Protein AF-A0A1V4R1J2-F1 (afdb_monomer_lite)

Foldseek 3Di:
DDDDDDDPPDDDPPPPPPPDLVFWDFDADPVRHTDDIDHDPVVVVVVVVVVVCVVDPVSVVVVVVVVVCVVVVPDDDDPCRVVNDDPPPPPPDPDPPPPPDDDD

pLDDT: mean 73.45, std 23.33, range [35.0, 97.5]

Sequence (104 aa):
MTGGVAQKVASLAEHVYFEDLSSLQYITKPSGEPVSVVIGIEEFKSLFETLQIQSDKKLMGSIDRAKGQLREGQKLKTFEEVFGKTPIAVAPLPCAKSHGSAEL

Radius of gyration: 26.06 Å; chains: 1; bounding box: 60×31×80 Å

Secondary structure (DSSP, 8-state):
----------S-------TT-TT-EEEE-TTS-EEEEE--HHHHHHHHHHHHHHH-HHHHHHHHHHHHHHHTT--PPPHHHHH-------PPP-----------

Structure (mmCIF, N/CA/C/O backbone):
data_AF-A0A1V4R1J2-F1
#
_entry.id   AF-A0A1V4R1J2-F1
#
loop_
_atom_site.group_PDB
_atom_site.id
_atom_site.type_symbol
_atom_site.label_atom_id
_atom_site.label_alt_id
_atom_site.label_comp_id
_atom_site.label_asym_id
_atom_site.label_entity_id
_atom_site.label_seq_id
_atom_site.pdbx_PDB_ins_code
_atom_site.Cartn_x
_atom_site.Cartn_y
_atom_site.Cartn_z
_atom_site.occupancy
_atom_site.B_iso_or_equiv
_atom_site.auth_seq_id
_atom_site.auth_comp_id
_atom_site.auth_asym_id
_atom_site.auth_atom_id
_atom_site.pdbx_PDB_model_num
ATOM 1 N N . MET A 1 1 ? -8.808 -0.762 -47.991 1.00 39.84 1 MET A N 1
ATOM 2 C CA . MET A 1 1 ? -7.812 -0.389 -46.965 1.00 39.84 1 MET A CA 1
ATOM 3 C C . MET A 1 1 ? -8.581 0.035 -45.730 1.00 39.84 1 MET A C 1
ATOM 5 O O . MET A 1 1 ? -9.409 0.930 -45.815 1.00 39.84 1 MET A O 1
ATOM 9 N N . THR A 1 2 ? -8.450 -0.742 -44.663 1.00 39.72 2 THR A N 1
ATOM 10 C CA . THR A 1 2 ? -9.281 -0.719 -43.453 1.00 39.72 2 THR A CA 1
ATOM 11 C C . THR A 1 2 ? -9.042 0.536 -42.619 1.00 39.72 2 THR A C 1
ATOM 13 O O . THR A 1 2 ? -7.905 0.834 -42.262 1.00 39.72 2 THR A O 1
ATOM 16 N N . GLY A 1 3 ? -10.125 1.255 -42.316 1.00 37.97 3 GLY A N 1
ATOM 17 C CA . GLY A 1 3 ? -10.132 2.386 -41.394 1.00 37.97 3 GLY A CA 1
ATOM 18 C C . GLY A 1 3 ? -9.960 1.932 -39.944 1.00 37.97 3 GLY A C 1
ATOM 19 O O . GLY A 1 3 ? -10.595 0.973 -39.508 1.00 37.97 3 GLY A O 1
ATOM 20 N N . GLY A 1 4 ? -9.096 2.628 -39.209 1.00 35.00 4 GLY A N 1
ATOM 21 C CA . GLY A 1 4 ? -8.948 2.489 -37.764 1.00 35.00 4 GLY A CA 1
ATOM 22 C C . GLY A 1 4 ? -9.765 3.564 -37.060 1.00 35.00 4 GLY A C 1
ATOM 23 O O . GLY A 1 4 ? -9.461 4.750 -37.162 1.00 35.00 4 GLY A O 1
ATOM 24 N N . VAL A 1 5 ? -10.821 3.143 -36.370 1.00 38.97 5 VAL A N 1
ATOM 25 C CA . VAL A 1 5 ? -11.655 3.990 -35.514 1.00 38.97 5 VAL A CA 1
ATOM 26 C C . VAL A 1 5 ? -10.880 4.263 -34.225 1.00 38.97 5 VAL A C 1
ATOM 28 O O . VAL A 1 5 ? -10.590 3.337 -33.472 1.00 38.97 5 VAL A O 1
ATOM 31 N N . ALA A 1 6 ? -10.541 5.525 -33.963 1.00 38.53 6 ALA A N 1
ATOM 32 C CA . ALA A 1 6 ? -9.999 5.939 -32.675 1.00 38.53 6 ALA A CA 1
ATOM 33 C C . ALA A 1 6 ? -11.096 5.792 -31.609 1.00 38.53 6 ALA A C 1
ATOM 35 O O . ALA A 1 6 ? -12.059 6.561 -31.574 1.00 38.53 6 ALA A O 1
ATOM 36 N N . GLN A 1 7 ? -10.979 4.771 -30.760 1.00 40.62 7 GLN A N 1
ATOM 37 C CA . GLN A 1 7 ? -11.852 4.606 -29.605 1.00 40.62 7 GLN A CA 1
ATOM 38 C C . GLN A 1 7 ? -11.523 5.684 -28.571 1.00 40.62 7 GLN A C 1
ATOM 40 O O . GLN A 1 7 ? -10.444 5.720 -27.983 1.00 40.62 7 GLN A O 1
ATOM 45 N N . LYS A 1 8 ? -12.492 6.569 -28.348 1.00 36.00 8 LYS A N 1
ATOM 46 C CA . LYS A 1 8 ? -12.520 7.510 -27.234 1.00 36.00 8 LYS A CA 1
ATOM 47 C C . LYS A 1 8 ? -12.802 6.723 -25.952 1.00 36.00 8 LYS A C 1
ATOM 49 O O . LYS A 1 8 ? -13.960 6.449 -25.646 1.00 36.00 8 LYS A O 1
ATOM 54 N N . VAL A 1 9 ? -11.760 6.360 -25.208 1.00 40.75 9 VAL A N 1
ATOM 55 C CA . VAL A 1 9 ? -11.914 5.912 -23.817 1.00 40.75 9 VAL A CA 1
ATOM 56 C C . VAL A 1 9 ? -12.229 7.131 -22.959 1.00 40.75 9 VAL A C 1
ATOM 58 O O . VAL A 1 9 ? -11.362 7.898 -22.550 1.00 40.75 9 VAL A O 1
ATOM 61 N N . ALA A 1 10 ? -13.524 7.365 -22.783 1.00 37.03 10 ALA A N 1
ATOM 62 C CA . ALA A 1 10 ? -14.027 8.322 -21.826 1.00 37.03 10 ALA A CA 1
ATOM 63 C C . ALA A 1 10 ? -14.082 7.686 -20.432 1.00 37.03 10 ALA A C 1
ATOM 65 O O . ALA A 1 10 ? -14.577 6.574 -20.265 1.00 37.03 10 ALA A O 1
ATOM 66 N N . SER A 1 11 ? -13.710 8.517 -19.463 1.00 40.69 11 SER A N 1
ATOM 67 C CA . SER A 1 11 ? -14.197 8.578 -18.083 1.00 40.69 11 SER A CA 1
ATOM 68 C C . SER A 1 11 ? -13.379 7.896 -16.979 1.00 40.69 11 SER A C 1
ATOM 70 O O . SER A 1 11 ? -13.162 6.691 -16.967 1.00 40.69 11 SER A O 1
ATOM 72 N N . LEU A 1 12 ? -13.043 8.762 -16.012 1.00 41.84 12 LEU A N 1
ATOM 73 C CA . LEU A 1 12 ? -12.630 8.517 -14.629 1.00 41.84 12 LEU A CA 1
ATOM 74 C C . LEU A 1 12 ? -11.159 8.160 -14.401 1.00 41.84 12 LEU A C 1
ATOM 76 O O . LEU A 1 12 ? -10.827 7.200 -13.718 1.00 41.84 12 LEU A O 1
ATOM 80 N N . ALA A 1 13 ? -10.273 9.045 -14.860 1.00 37.28 13 ALA A N 1
ATOM 81 C CA . ALA A 1 13 ? -9.092 9.347 -14.064 1.00 37.28 13 ALA A CA 1
ATOM 82 C C . ALA A 1 13 ? -9.549 10.233 -12.893 1.00 37.28 13 ALA A C 1
ATOM 84 O O . ALA A 1 13 ? -9.577 11.459 -13.000 1.00 37.28 13 ALA A O 1
ATOM 85 N N . GLU A 1 14 ? -9.967 9.616 -11.782 1.00 41.75 14 GLU A N 1
ATOM 86 C CA . GLU A 1 14 ? -9.707 10.254 -10.492 1.00 41.75 14 GLU A CA 1
ATOM 87 C C . GLU A 1 14 ? -8.218 10.588 -10.495 1.00 41.75 14 GLU A C 1
ATOM 89 O O . GLU A 1 14 ? -7.394 9.749 -10.862 1.00 41.75 14 GLU A O 1
ATOM 94 N N . HIS A 1 15 ? -7.887 11.837 -10.195 1.00 36.16 15 HIS A N 1
ATOM 95 C CA . HIS A 1 15 ? -6.518 12.307 -10.124 1.00 36.16 15 HIS A CA 1
ATOM 96 C C . HIS A 1 15 ? -5.775 11.553 -9.010 1.00 36.16 15 HIS A C 1
ATOM 98 O O . HIS A 1 15 ? -5.635 12.041 -7.891 1.00 36.16 15 HIS A O 1
ATOM 104 N N . VAL A 1 16 ? -5.306 10.342 -9.306 1.00 40.59 16 VAL A N 1
ATOM 105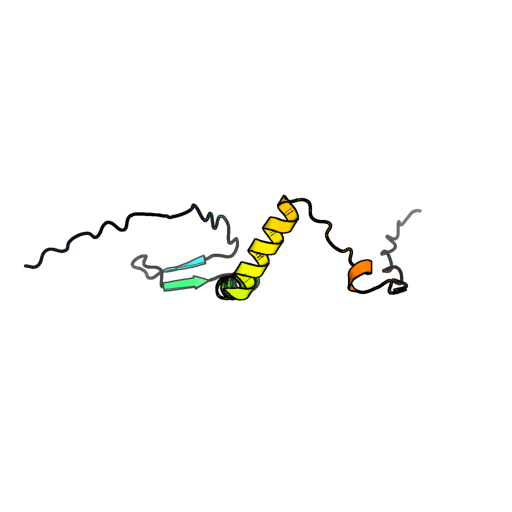 C CA . VAL A 1 16 ? -4.299 9.657 -8.510 1.00 40.59 16 VAL A CA 1
ATOM 106 C C . VAL A 1 16 ? -2.989 10.320 -8.888 1.00 40.59 16 VAL A C 1
ATOM 108 O O . VAL A 1 16 ? -2.287 9.905 -9.809 1.00 40.59 16 VAL A O 1
ATOM 111 N N . TYR A 1 17 ? -2.702 11.418 -8.203 1.00 38.44 17 TYR A N 1
ATOM 112 C CA . TYR A 1 17 ? -1.365 11.968 -8.151 1.00 38.44 17 TYR A CA 1
ATOM 113 C C . TYR A 1 17 ? -0.480 10.931 -7.448 1.00 38.44 17 TYR A C 1
ATOM 115 O O . TYR A 1 17 ? -0.339 10.939 -6.230 1.00 38.44 17 TYR A O 1
ATOM 123 N N . PHE A 1 18 ? 0.119 10.020 -8.217 1.00 48.97 18 PHE A N 1
ATOM 124 C CA . PHE A 1 18 ? 1.390 9.396 -7.840 1.00 48.97 18 PHE A CA 1
ATOM 125 C C . PHE A 1 18 ? 2.492 10.443 -8.069 1.00 48.97 18 PHE A C 1
ATOM 127 O O . PHE A 1 18 ? 3.390 10.276 -8.891 1.00 48.97 18 PHE A O 1
ATOM 134 N N . GLU A 1 19 ? 2.355 11.600 -7.424 1.00 50.50 19 GLU A N 1
ATOM 135 C CA . GLU A 1 19 ? 3.414 12.593 -7.397 1.00 50.50 19 GLU A CA 1
ATOM 136 C C . GLU A 1 19 ? 4.478 12.057 -6.437 1.00 50.50 19 GLU A C 1
ATOM 138 O O . GLU A 1 19 ? 4.234 11.894 -5.245 1.00 50.50 19 GLU A O 1
ATOM 143 N N . ASP A 1 20 ? 5.642 11.738 -7.004 1.00 56.97 20 ASP A N 1
ATOM 144 C CA . ASP A 1 20 ? 6.890 11.421 -6.308 1.00 56.97 20 ASP A CA 1
ATOM 145 C C . ASP A 1 20 ? 7.041 10.007 -5.715 1.00 56.97 20 ASP A C 1
ATOM 147 O O . ASP A 1 20 ? 7.341 9.804 -4.538 1.00 56.97 20 ASP A O 1
ATOM 151 N N . LEU A 1 21 ? 7.013 8.985 -6.581 1.00 66.81 21 LEU A N 1
ATOM 152 C CA . LEU A 1 21 ? 7.920 7.854 -6.346 1.00 66.81 21 LEU A CA 1
ATOM 153 C C . LEU A 1 21 ? 9.347 8.361 -6.580 1.00 66.81 21 LEU A C 1
ATOM 155 O O . LEU A 1 21 ? 9.859 8.307 -7.697 1.00 66.81 21 LEU A O 1
ATOM 159 N N . SER A 1 22 ? 9.972 8.872 -5.521 1.00 71.44 22 SER A N 1
ATOM 160 C CA . SER A 1 22 ? 11.308 9.489 -5.543 1.00 71.44 22 SER A CA 1
ATOM 161 C C . SER A 1 22 ? 12.394 8.597 -6.167 1.00 71.44 22 SER A C 1
ATOM 163 O O . SER A 1 22 ? 13.413 9.092 -6.645 1.00 71.44 22 SER A O 1
ATOM 165 N N . SER A 1 23 ? 12.170 7.280 -6.201 1.00 80.00 23 SER A N 1
ATOM 166 C CA . SER A 1 23 ? 13.073 6.269 -6.754 1.00 80.00 23 SER A CA 1
ATOM 167 C C . SER A 1 23 ? 12.695 5.757 -8.155 1.00 80.00 23 SER A C 1
ATOM 169 O O . SER A 1 23 ? 13.350 4.843 -8.660 1.00 80.00 23 SER A O 1
ATOM 171 N N . LEU A 1 24 ? 11.662 6.313 -8.799 1.00 85.88 24 LEU A N 1
ATOM 172 C CA . LEU A 1 24 ? 11.135 5.832 -10.080 1.00 85.88 24 LEU A CA 1
ATOM 173 C C . LEU A 1 24 ? 12.024 6.234 -11.259 1.00 85.88 24 LEU A C 1
ATOM 175 O O . LEU A 1 24 ? 12.225 7.415 -11.542 1.00 85.88 24 LEU A O 1
ATOM 179 N N . GLN A 1 25 ? 12.502 5.243 -12.005 1.00 86.25 25 GLN A N 1
ATOM 180 C CA . GLN A 1 25 ? 13.264 5.441 -13.234 1.00 86.25 25 GLN A CA 1
ATOM 181 C C . GLN A 1 25 ? 12.727 4.551 -14.354 1.00 86.25 25 GLN A C 1
ATOM 183 O O . GLN A 1 25 ? 12.290 3.424 -14.127 1.00 86.25 25 GLN A O 1
ATOM 188 N N . TYR A 1 26 ? 12.797 5.045 -15.587 1.00 89.69 26 TYR A N 1
ATOM 189 C CA . TYR A 1 26 ? 12.354 4.320 -16.775 1.00 89.69 26 TYR A CA 1
ATOM 190 C C . TYR A 1 26 ? 13.554 3.917 -17.621 1.00 89.69 26 TYR A C 1
ATOM 192 O O . TYR A 1 26 ? 14.421 4.737 -17.917 1.00 89.69 26 TYR A O 1
ATOM 200 N N . ILE A 1 27 ? 13.574 2.662 -18.059 1.00 90.06 27 ILE A N 1
ATOM 201 C CA . ILE A 1 27 ? 14.520 2.178 -19.062 1.00 90.06 27 ILE A CA 1
ATOM 202 C C . ILE A 1 27 ? 13.777 2.141 -20.395 1.00 90.06 27 ILE A C 1
ATOM 204 O O . ILE A 1 27 ? 12.765 1.448 -20.532 1.00 90.06 27 ILE A O 1
ATOM 208 N N . THR A 1 28 ? 14.269 2.896 -21.373 1.00 93.19 28 THR A N 1
ATOM 209 C CA . THR A 1 28 ? 13.650 3.047 -22.694 1.00 93.19 28 THR A CA 1
ATOM 210 C C . THR A 1 28 ? 14.479 2.376 -23.788 1.00 93.19 28 THR A C 1
ATOM 212 O O . THR A 1 28 ? 15.697 2.222 -23.685 1.00 93.19 28 THR A O 1
ATOM 215 N N . LYS A 1 29 ? 13.810 1.970 -24.871 1.00 90.19 29 LYS A N 1
ATOM 216 C CA . LYS A 1 29 ? 14.469 1.628 -26.137 1.00 90.19 29 LYS A CA 1
ATOM 217 C C . LYS A 1 29 ? 15.068 2.897 -26.758 1.00 90.19 29 LYS A C 1
ATOM 219 O O . LYS A 1 29 ? 14.579 3.993 -26.486 1.00 90.19 29 LYS A O 1
ATOM 224 N N . PRO A 1 30 ? 16.006 2.771 -27.714 1.00 89.31 30 PRO A N 1
ATOM 225 C CA . PRO A 1 30 ? 16.459 3.908 -28.520 1.00 89.31 30 PRO A CA 1
ATOM 226 C C . PRO A 1 30 ? 15.328 4.630 -29.273 1.00 89.31 30 PRO A C 1
ATOM 228 O O . PRO A 1 30 ? 15.449 5.811 -29.574 1.00 89.31 30 PRO A O 1
ATOM 231 N N . SER A 1 31 ? 14.214 3.940 -29.552 1.00 91.06 31 SER A N 1
ATOM 232 C CA . SER A 1 31 ? 12.999 4.530 -30.132 1.00 91.06 31 SER A CA 1
ATOM 233 C C . SER A 1 31 ? 12.199 5.406 -29.156 1.00 91.06 31 SER A C 1
ATOM 235 O O . SER A 1 31 ? 11.206 6.001 -29.562 1.00 91.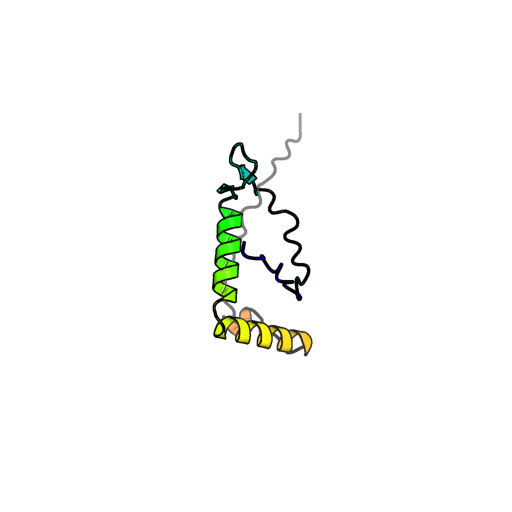06 31 SER A O 1
ATOM 237 N N . GLY A 1 32 ? 12.594 5.467 -27.879 1.00 84.62 32 GLY A N 1
ATOM 238 C CA . GLY A 1 32 ? 11.905 6.203 -26.816 1.00 84.62 32 GLY A CA 1
ATOM 239 C C . GLY A 1 32 ? 10.796 5.417 -26.110 1.00 84.62 32 GLY A C 1
ATOM 240 O O . GLY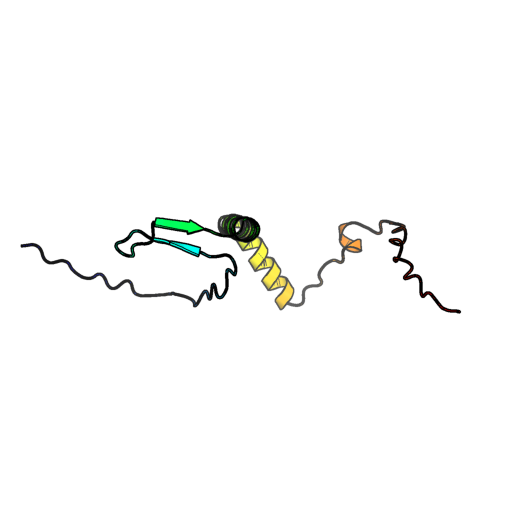 A 1 32 ? 10.220 5.913 -25.148 1.00 84.62 32 GLY A O 1
ATOM 241 N N . GLU A 1 33 ? 10.500 4.191 -26.545 1.00 88.88 33 GLU A N 1
ATOM 242 C CA . GLU A 1 33 ? 9.470 3.351 -25.923 1.00 88.88 33 GLU A CA 1
ATOM 243 C C . GLU A 1 33 ? 9.962 2.781 -24.574 1.00 88.88 33 GLU A C 1
ATOM 245 O O . GLU A 1 33 ? 11.037 2.173 -24.543 1.00 88.88 33 GLU A O 1
ATOM 250 N N . PRO A 1 34 ? 9.217 2.935 -23.463 1.00 90.19 34 PRO A N 1
ATOM 251 C CA . PRO A 1 34 ? 9.595 2.362 -22.173 1.00 90.19 34 PRO A CA 1
ATOM 252 C C . PRO A 1 34 ? 9.492 0.833 -22.196 1.00 90.19 34 PRO A C 1
ATOM 254 O O . PRO A 1 34 ? 8.517 0.268 -22.683 1.00 90.19 34 PRO A O 1
ATOM 257 N N . VAL A 1 35 ? 10.504 0.158 -21.653 1.00 93.00 35 VAL A N 1
ATOM 258 C CA . VAL A 1 35 ? 10.588 -1.314 -21.604 1.00 93.00 35 VAL A CA 1
ATOM 259 C C . VAL A 1 35 ? 10.416 -1.827 -20.188 1.00 93.00 35 VAL A C 1
ATOM 261 O O . VAL A 1 35 ? 9.766 -2.844 -19.962 1.00 93.00 35 VAL A O 1
ATOM 264 N N . SER A 1 36 ? 11.017 -1.130 -19.232 1.00 91.25 36 SER A N 1
ATOM 265 C CA . SER A 1 36 ? 10.973 -1.519 -17.833 1.00 91.25 36 SER A CA 1
ATOM 266 C C . SER A 1 36 ? 11.041 -0.303 -16.930 1.00 91.25 36 SER A C 1
ATOM 268 O O . SER A 1 36 ? 11.515 0.768 -17.314 1.00 91.25 36 SER A O 1
ATOM 270 N N . VAL A 1 37 ? 10.579 -0.508 -15.704 1.00 91.31 37 VAL A N 1
ATOM 271 C CA . VAL A 1 37 ? 10.581 0.488 -14.644 1.00 91.31 37 VAL A CA 1
ATOM 272 C C . VAL A 1 37 ? 11.490 -0.021 -13.534 1.00 91.31 37 VAL A C 1
ATOM 274 O O . VAL A 1 37 ? 11.380 -1.175 -13.119 1.00 91.31 37 VAL A O 1
ATOM 277 N N . VAL A 1 38 ? 12.396 0.832 -13.077 1.00 91.50 38 VAL A N 1
ATOM 278 C CA . VAL A 1 38 ? 13.206 0.611 -11.883 1.00 91.50 38 VAL A CA 1
ATOM 279 C C . VAL A 1 38 ? 12.588 1.436 -10.766 1.00 91.50 38 VAL A C 1
ATOM 281 O O . VAL A 1 38 ? 12.334 2.625 -10.932 1.00 91.50 38 VAL A O 1
ATOM 284 N N . ILE A 1 39 ? 12.327 0.785 -9.642 1.00 93.06 39 ILE A N 1
ATOM 285 C CA . ILE A 1 39 ? 11.815 1.400 -8.420 1.00 93.06 39 ILE A CA 1
ATOM 286 C C . ILE A 1 39 ? 12.643 0.907 -7.249 1.00 93.06 39 ILE A C 1
ATOM 288 O O . ILE A 1 39 ? 13.190 -0.202 -7.283 1.00 93.06 39 ILE A O 1
ATOM 292 N N . GLY A 1 40 ? 12.732 1.727 -6.211 1.00 91.50 40 GLY A N 1
ATOM 293 C CA . GLY A 1 40 ? 13.318 1.304 -4.953 1.00 91.50 40 GLY A CA 1
ATOM 294 C C . GLY A 1 40 ? 12.537 0.137 -4.352 1.00 91.50 40 GLY A C 1
ATOM 295 O O . GLY A 1 40 ? 11.336 -0.046 -4.569 1.00 91.50 40 GLY A O 1
ATOM 296 N N . ILE A 1 41 ? 13.255 -0.706 -3.612 1.00 94.75 41 ILE A N 1
ATOM 297 C CA . ILE A 1 41 ? 12.684 -1.938 -3.064 1.00 94.75 41 ILE A CA 1
ATOM 298 C C . ILE A 1 41 ? 11.584 -1.659 -2.035 1.00 94.75 41 ILE A C 1
ATOM 300 O O . ILE A 1 41 ? 10.616 -2.412 -1.960 1.00 94.75 41 ILE A O 1
ATOM 304 N N . GLU A 1 42 ? 11.707 -0.577 -1.266 1.00 93.00 42 GLU A N 1
ATOM 305 C CA . GLU A 1 42 ? 10.704 -0.194 -0.271 1.00 93.00 42 GLU A CA 1
ATOM 306 C C . GLU A 1 42 ? 9.450 0.380 -0.938 1.00 93.00 42 GLU A C 1
ATOM 308 O O . GLU A 1 42 ? 8.337 0.006 -0.562 1.00 93.00 42 GLU A O 1
ATOM 313 N N . GLU A 1 43 ? 9.597 1.174 -2.004 1.00 91.06 43 GLU A N 1
ATOM 314 C CA . GLU A 1 43 ? 8.451 1.614 -2.806 1.00 91.06 43 GLU A CA 1
ATOM 315 C C . GLU A 1 43 ? 7.733 0.432 -3.466 1.00 91.06 43 GLU A C 1
ATOM 317 O O . GLU A 1 43 ? 6.503 0.374 -3.447 1.00 91.06 43 GLU A O 1
ATOM 322 N N . PHE A 1 44 ? 8.478 -0.544 -3.999 1.00 92.81 44 PHE A N 1
ATOM 323 C CA . PHE A 1 44 ? 7.879 -1.755 -4.562 1.00 92.81 44 PHE A CA 1
ATOM 324 C C . PHE A 1 44 ? 7.068 -2.529 -3.523 1.00 92.81 44 PHE A C 1
ATOM 326 O O . PHE A 1 44 ? 5.929 -2.904 -3.797 1.00 92.81 44 PHE A O 1
ATOM 333 N N . LYS A 1 45 ? 7.631 -2.757 -2.330 1.00 94.88 45 LYS A N 1
ATOM 334 C CA . LYS A 1 45 ? 6.933 -3.462 -1.244 1.00 94.88 45 LYS A CA 1
ATOM 335 C C . LYS A 1 45 ? 5.658 -2.731 -0.833 1.00 94.88 45 LYS A C 1
ATOM 337 O O . LYS A 1 45 ? 4.616 -3.370 -0.738 1.00 94.88 45 LYS A O 1
ATOM 342 N N . SER A 1 46 ? 5.737 -1.414 -0.650 1.00 93.00 46 SER A N 1
ATOM 343 C CA . SER A 1 46 ? 4.594 -0.574 -0.277 1.00 93.00 46 SER A CA 1
ATOM 344 C C . SER A 1 46 ? 3.481 -0.618 -1.331 1.00 93.00 46 SER A C 1
ATOM 346 O O . SER A 1 46 ? 2.305 -0.831 -1.015 1.00 93.00 46 SER A O 1
ATOM 348 N N . LEU A 1 47 ? 3.851 -0.504 -2.613 1.00 92.31 47 LEU A N 1
ATOM 349 C CA . LEU A 1 47 ? 2.904 -0.616 -3.720 1.00 92.31 47 LEU A CA 1
ATOM 350 C C . LEU A 1 47 ? 2.265 -2.007 -3.766 1.00 92.31 47 LEU A C 1
ATOM 352 O O . LEU A 1 47 ? 1.052 -2.132 -3.934 1.00 92.31 47 LEU A O 1
ATOM 356 N N . PHE A 1 48 ? 3.070 -3.055 -3.600 1.00 94.88 48 PHE A N 1
ATOM 357 C CA . PHE A 1 48 ? 2.593 -4.429 -3.642 1.00 94.88 48 PHE A CA 1
ATOM 358 C C . PHE A 1 48 ? 1.642 -4.748 -2.482 1.00 94.88 48 PHE A C 1
ATOM 360 O O . PHE A 1 48 ? 0.577 -5.314 -2.718 1.00 94.88 48 PHE A O 1
ATOM 367 N N . GLU A 1 49 ? 1.967 -4.330 -1.257 1.00 94.75 49 GLU A N 1
ATOM 368 C CA . GLU A 1 49 ? 1.079 -4.448 -0.093 1.00 94.75 49 GLU A CA 1
ATOM 369 C C . GLU A 1 49 ? -0.245 -3.709 -0.330 1.00 94.75 49 GLU A C 1
ATOM 371 O O . GLU A 1 49 ? -1.322 -4.267 -0.111 1.00 94.75 49 GLU A O 1
ATOM 376 N N . THR A 1 50 ? -0.185 -2.483 -0.857 1.00 94.50 50 THR A N 1
ATOM 377 C CA . THR A 1 50 ? -1.386 -1.703 -1.188 1.00 94.50 50 THR A CA 1
ATOM 378 C C . THR A 1 50 ? -2.275 -2.446 -2.186 1.00 94.50 50 THR A C 1
ATOM 380 O O . THR A 1 50 ? -3.485 -2.549 -1.976 1.00 94.50 50 THR A O 1
ATOM 383 N N . LEU A 1 51 ? -1.691 -3.014 -3.248 1.00 95.62 51 LEU A N 1
ATOM 384 C CA . LEU A 1 51 ? -2.428 -3.809 -4.233 1.00 95.62 51 LEU A CA 1
ATOM 385 C C . LEU A 1 51 ? -3.048 -5.064 -3.606 1.00 95.62 51 LEU A C 1
ATOM 387 O O . LEU A 1 51 ? -4.190 -5.404 -3.921 1.00 95.62 51 LEU A O 1
ATOM 391 N N . GLN A 1 52 ? -2.335 -5.730 -2.695 1.00 95.69 52 GLN A N 1
ATOM 392 C CA . GLN A 1 52 ? -2.870 -6.881 -1.967 1.00 95.69 52 GLN A CA 1
ATOM 393 C C . GLN A 1 52 ? -4.084 -6.491 -1.121 1.00 95.69 52 GLN A C 1
ATOM 395 O O . GLN A 1 52 ? -5.131 -7.130 -1.242 1.00 95.69 52 GLN A O 1
ATOM 400 N N . ILE A 1 53 ? -3.980 -5.414 -0.339 1.00 95.44 53 ILE A N 1
ATOM 401 C CA . ILE A 1 53 ? -5.080 -4.901 0.488 1.00 95.44 53 ILE A CA 1
ATOM 402 C C . ILE A 1 53 ? -6.289 -4.540 -0.382 1.00 95.44 53 ILE A C 1
ATOM 404 O O . ILE A 1 53 ? -7.407 -4.959 -0.081 1.00 95.44 53 ILE A O 1
ATOM 408 N N . GLN A 1 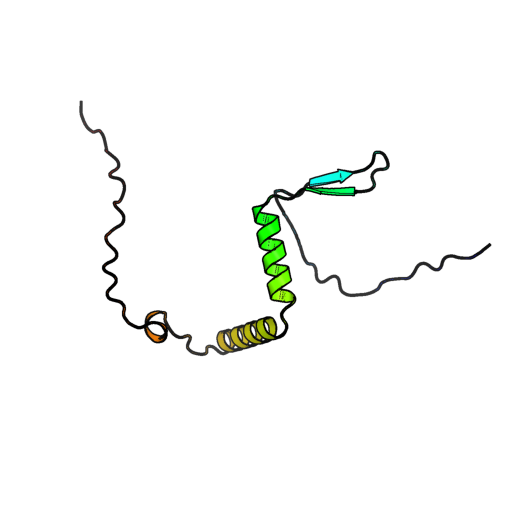54 ? -6.073 -3.810 -1.481 1.00 94.69 54 GLN A N 1
ATOM 409 C CA . GLN A 1 54 ? -7.149 -3.394 -2.387 1.00 94.69 54 GLN A CA 1
ATOM 410 C C . GLN A 1 54 ? -7.827 -4.573 -3.093 1.00 94.69 54 GLN A C 1
ATOM 412 O O . GLN A 1 54 ? -9.025 -4.515 -3.377 1.00 94.69 54 GLN A O 1
ATOM 417 N N . SER A 1 55 ? -7.085 -5.647 -3.374 1.00 95.50 55 SER A N 1
ATOM 418 C CA . SER A 1 55 ? -7.639 -6.842 -4.017 1.00 95.50 55 SER A CA 1
ATOM 419 C C . SER A 1 55 ? -8.578 -7.647 -3.103 1.00 95.50 55 SER A C 1
ATOM 421 O O . SER A 1 55 ? -9.468 -8.348 -3.599 1.00 95.50 55 SER A O 1
ATOM 423 N N . ASP A 1 56 ? -8.441 -7.521 -1.778 1.00 96.88 56 ASP A N 1
ATOM 424 C CA . ASP A 1 56 ? -9.296 -8.201 -0.804 1.00 96.88 56 ASP A CA 1
ATOM 425 C C . ASP A 1 56 ? -10.574 -7.393 -0.518 1.00 96.88 56 ASP A C 1
ATOM 427 O O . ASP A 1 56 ? -10.622 -6.472 0.300 1.00 96.88 56 ASP A O 1
ATOM 431 N N . LYS A 1 57 ? -11.674 -7.812 -1.151 1.00 96.19 57 LYS A N 1
ATOM 432 C CA . LYS A 1 57 ? -13.002 -7.201 -0.977 1.00 96.19 57 LYS A CA 1
ATOM 433 C C . LYS A 1 57 ? -13.507 -7.229 0.468 1.00 96.19 57 LYS A C 1
ATOM 435 O O . LYS A 1 57 ? -14.228 -6.318 0.878 1.00 96.19 57 LYS A O 1
ATOM 440 N N . LYS A 1 58 ? -13.179 -8.270 1.240 1.00 96.94 58 LYS A N 1
ATOM 441 C CA . LYS A 1 58 ? -13.625 -8.400 2.635 1.00 96.94 58 LYS A CA 1
ATOM 442 C C . LYS A 1 58 ? -12.859 -7.426 3.526 1.00 96.94 58 LYS A C 1
ATOM 444 O O . LYS A 1 58 ? -13.460 -6.791 4.401 1.00 96.94 58 LYS A O 1
ATOM 449 N N . LEU A 1 59 ? -11.556 -7.296 3.293 1.00 95.75 59 LEU A N 1
ATOM 450 C CA . LEU A 1 59 ? -10.725 -6.322 3.988 1.00 95.75 59 LEU A CA 1
ATOM 451 C C . LEU A 1 59 ? -11.165 -4.894 3.657 1.00 95.75 59 LEU A C 1
ATOM 453 O O . LEU A 1 59 ? -11.406 -4.114 4.576 1.00 95.75 59 LEU A O 1
ATOM 457 N N . MET A 1 60 ? -11.384 -4.585 2.378 1.00 97.50 60 MET A N 1
ATOM 458 C CA . MET A 1 60 ? -11.881 -3.272 1.953 1.00 97.50 60 MET A CA 1
ATOM 459 C C . MET A 1 60 ? -13.228 -2.922 2.597 1.00 97.50 60 MET A C 1
ATOM 461 O O . MET A 1 60 ? -13.367 -1.844 3.172 1.00 97.50 60 MET A O 1
ATOM 465 N N . GLY A 1 61 ? -14.182 -3.860 2.636 1.00 96.81 61 GLY A N 1
ATOM 466 C CA . GLY A 1 61 ? -15.447 -3.643 3.349 1.00 96.81 61 GLY A CA 1
ATOM 467 C C . GLY A 1 61 ? -15.271 -3.401 4.856 1.00 96.81 61 GLY A C 1
ATOM 468 O O . GLY A 1 61 ? -16.017 -2.627 5.459 1.00 96.81 61 GLY A O 1
ATOM 469 N N . SER A 1 62 ? -14.259 -4.014 5.477 1.00 96.06 62 SER A N 1
ATOM 470 C CA . SER A 1 62 ? -13.923 -3.768 6.887 1.00 96.06 62 SER A CA 1
ATOM 471 C C . SER A 1 62 ? -13.311 -2.379 7.096 1.00 96.06 62 SER A C 1
ATOM 473 O O . SER A 1 62 ? -13.660 -1.702 8.063 1.00 96.06 62 SER A O 1
ATOM 475 N N . ILE A 1 63 ? -12.452 -1.932 6.174 1.00 95.50 63 ILE A N 1
ATOM 476 C CA . ILE A 1 63 ? -11.866 -0.585 6.173 1.00 95.50 63 ILE A CA 1
ATOM 477 C C . ILE A 1 63 ? -12.966 0.475 6.040 1.00 95.50 63 ILE A C 1
ATOM 479 O O . ILE A 1 63 ? -12.981 1.442 6.803 1.00 95.50 63 ILE A O 1
ATOM 483 N N . ASP A 1 64 ? -13.910 0.296 5.119 1.00 95.69 64 ASP A N 1
ATOM 484 C CA . ASP A 1 64 ? -14.993 1.262 4.905 1.00 95.69 64 ASP A CA 1
ATOM 485 C C . ASP A 1 64 ? -15.935 1.346 6.105 1.00 95.69 64 ASP A C 1
ATOM 487 O O . ASP A 1 64 ? -16.298 2.443 6.541 1.00 95.69 64 ASP A O 1
ATOM 491 N N . ARG A 1 65 ? -16.253 0.200 6.715 1.00 94.75 65 ARG A N 1
ATOM 492 C CA . ARG A 1 65 ? -16.985 0.170 7.982 1.00 94.75 65 ARG A CA 1
ATOM 493 C C . ARG A 1 65 ? -16.240 0.944 9.071 1.00 94.75 65 ARG A C 1
ATOM 495 O O . ARG A 1 65 ? -16.855 1.773 9.738 1.00 94.75 65 ARG A O 1
ATOM 502 N N . ALA A 1 66 ? -14.939 0.705 9.239 1.00 93.38 66 ALA A N 1
ATOM 503 C CA . ALA A 1 66 ? -14.131 1.396 10.243 1.00 93.38 66 ALA A CA 1
ATOM 504 C C . ALA A 1 66 ? -14.101 2.918 10.008 1.00 93.38 66 ALA A C 1
ATOM 506 O O . ALA A 1 66 ? -14.260 3.691 10.952 1.00 93.38 66 ALA A O 1
ATOM 507 N N . LYS A 1 67 ? -13.988 3.366 8.749 1.00 94.25 67 LYS A N 1
ATOM 508 C CA . LYS A 1 67 ? -14.099 4.791 8.388 1.00 94.25 67 LYS A CA 1
ATOM 509 C C . LYS A 1 67 ? -15.453 5.381 8.789 1.00 94.25 67 LYS A C 1
ATOM 511 O O . LYS A 1 67 ? -15.488 6.497 9.304 1.00 94.25 67 LYS A O 1
ATOM 516 N N . GLY A 1 68 ? -16.548 4.650 8.570 1.00 95.06 68 GLY A N 1
ATOM 517 C CA . GLY A 1 68 ? -17.888 5.051 9.015 1.00 95.06 68 GLY A CA 1
ATOM 518 C C . GLY A 1 68 ? -17.958 5.237 10.532 1.00 95.06 68 GLY A C 1
ATOM 519 O O . GLY A 1 68 ? -18.329 6.308 11.003 1.00 95.06 68 GLY A O 1
ATOM 520 N N . GLN A 1 69 ? -17.478 4.248 11.290 1.00 92.25 69 GLN A N 1
ATOM 521 C CA . GLN A 1 69 ? -17.442 4.296 12.758 1.00 92.25 69 GLN A CA 1
ATOM 522 C C . GLN A 1 69 ? -16.651 5.504 13.286 1.00 92.25 69 GLN A C 1
ATOM 524 O O . GLN A 1 69 ? -17.089 6.165 14.227 1.00 92.25 69 GLN A O 1
ATOM 529 N N . LEU A 1 70 ? -15.511 5.820 12.663 1.00 92.25 70 LEU A N 1
ATOM 530 C CA . LEU A 1 70 ? -14.695 6.987 13.012 1.00 92.25 70 LEU A CA 1
ATOM 531 C C . LEU A 1 70 ? -15.420 8.308 12.739 1.00 92.25 70 LEU A C 1
ATOM 533 O O . LEU A 1 70 ? -15.386 9.211 13.573 1.00 92.25 70 LEU A O 1
ATOM 537 N N . ARG A 1 71 ? -16.087 8.423 11.586 1.00 92.31 71 ARG A N 1
ATOM 538 C CA . ARG A 1 71 ? -16.853 9.623 11.212 1.00 92.31 71 ARG A CA 1
ATOM 539 C C . ARG A 1 71 ? -18.045 9.860 12.136 1.00 92.31 71 ARG A C 1
ATOM 541 O O . ARG A 1 71 ? -18.334 11.002 12.467 1.00 92.31 71 ARG A O 1
ATOM 548 N N . GLU A 1 72 ? -18.706 8.790 12.564 1.00 92.31 72 GLU A N 1
ATOM 549 C CA . GLU A 1 72 ? -19.849 8.829 13.485 1.00 92.31 72 GLU A CA 1
ATOM 550 C C . GLU A 1 72 ? -19.436 9.065 14.951 1.00 92.31 72 GLU A C 1
ATOM 552 O O . GLU A 1 72 ? -20.294 9.139 15.829 1.00 92.31 72 GLU A O 1
ATOM 557 N N . GLY A 1 73 ? -18.132 9.192 15.236 1.00 88.12 73 GLY A N 1
ATOM 558 C CA . GLY A 1 73 ? -17.618 9.433 16.586 1.00 88.12 73 GLY A CA 1
ATOM 559 C C . GLY A 1 73 ? -17.764 8.227 17.514 1.00 88.12 73 GLY A C 1
ATOM 560 O O . GLY A 1 73 ? -17.829 8.382 18.736 1.00 88.12 73 GLY A O 1
ATOM 561 N N . GLN A 1 74 ? -17.840 7.017 16.956 1.00 87.62 74 GLN A N 1
ATOM 562 C CA . GLN A 1 74 ? -17.970 5.799 17.742 1.00 87.62 74 GLN A CA 1
ATOM 563 C C . GLN A 1 74 ? -16.721 5.612 18.614 1.00 87.62 74 GLN A C 1
ATOM 565 O O . GLN A 1 74 ? -15.591 5.724 18.135 1.00 87.62 74 GLN A O 1
ATOM 570 N N . LYS A 1 75 ? -16.917 5.331 19.911 1.00 86.06 75 LYS A N 1
ATOM 571 C CA . LYS A 1 75 ? -15.808 5.159 20.859 1.00 86.06 75 LYS A CA 1
ATOM 572 C C . LYS A 1 75 ? -14.910 4.006 20.396 1.00 86.06 75 LYS A C 1
ATOM 574 O O . LYS A 1 75 ? -15.314 2.844 20.443 1.00 86.06 75 LYS A O 1
ATOM 579 N N . LEU A 1 76 ? -13.689 4.334 19.977 1.00 87.38 76 LEU A N 1
ATOM 580 C CA . LEU A 1 76 ? -12.654 3.344 19.701 1.00 87.38 76 LEU A CA 1
ATOM 581 C C . LEU A 1 76 ? -12.158 2.748 21.011 1.00 87.38 76 LEU A C 1
ATOM 583 O O . LEU A 1 76 ? -12.050 3.447 22.021 1.00 87.38 76 LEU A O 1
ATOM 587 N N . LYS A 1 77 ? -11.839 1.457 20.978 1.00 88.62 77 LYS A N 1
ATOM 588 C CA . LYS A 1 77 ? -11.226 0.808 22.128 1.00 88.62 77 LYS A CA 1
ATOM 589 C C . LYS A 1 77 ? -9.773 1.236 22.256 1.00 88.62 77 LYS A C 1
ATOM 591 O O . LYS A 1 77 ? -9.065 1.302 21.250 1.00 88.62 77 LYS A O 1
ATOM 596 N N . THR A 1 78 ? -9.329 1.498 23.478 1.00 87.94 78 THR A N 1
ATOM 597 C CA . THR A 1 78 ? -7.901 1.729 23.731 1.00 87.94 78 THR A CA 1
ATOM 598 C C . THR A 1 78 ? -7.125 0.416 23.649 1.00 87.94 78 THR A C 1
ATOM 600 O O . THR A 1 78 ? -7.706 -0.673 23.674 1.00 87.94 78 THR A O 1
ATOM 603 N N . PHE A 1 79 ? -5.797 0.507 23.571 1.00 87.56 79 PHE A N 1
ATOM 604 C CA . PHE A 1 79 ? -4.935 -0.672 23.598 1.00 87.56 79 PHE A CA 1
ATOM 605 C C . PHE A 1 79 ? -5.199 -1.528 24.849 1.00 87.56 79 PHE A C 1
ATOM 607 O O . PHE A 1 79 ? -5.359 -2.742 24.739 1.00 87.56 79 PHE A O 1
ATOM 614 N N . GLU A 1 80 ? -5.345 -0.903 26.021 1.00 89.81 80 GLU A N 1
ATOM 615 C CA . GLU A 1 80 ? -5.613 -1.595 27.287 1.00 89.81 80 GLU A CA 1
ATOM 616 C C . GLU A 1 80 ? -6.993 -2.260 27.317 1.00 89.81 80 GLU A C 1
ATOM 618 O O . GLU A 1 80 ? -7.154 -3.310 27.934 1.00 89.81 80 GLU A O 1
ATOM 623 N N . GLU A 1 81 ? -7.997 -1.679 26.656 1.00 88.44 81 GLU A N 1
ATOM 624 C CA . GLU A 1 81 ? -9.338 -2.269 26.558 1.00 88.44 81 GLU A CA 1
ATOM 625 C C . GLU A 1 81 ? -9.372 -3.505 25.635 1.00 88.44 81 GLU A C 1
ATOM 627 O O . GLU A 1 81 ? -10.268 -4.341 25.766 1.00 88.44 81 GLU A O 1
ATOM 632 N N . VAL A 1 82 ? -8.423 -3.630 24.697 1.00 89.69 82 VAL A N 1
ATOM 633 C CA . VAL A 1 82 ? -8.330 -4.766 23.758 1.00 89.69 82 VAL A CA 1
ATOM 634 C C . VAL A 1 82 ? -7.383 -5.853 24.266 1.00 89.69 82 VAL A C 1
ATOM 636 O O . VAL A 1 82 ? -7.728 -7.032 24.213 1.00 89.69 82 VAL A O 1
ATOM 639 N N . PHE A 1 83 ? -6.206 -5.466 24.757 1.00 89.19 83 PHE A N 1
ATOM 640 C CA . PHE A 1 83 ? -5.119 -6.379 25.126 1.00 89.19 83 PHE A CA 1
ATOM 641 C C . PHE A 1 83 ? -4.916 -6.510 26.646 1.00 89.19 83 PHE A C 1
ATOM 643 O O . PHE A 1 83 ? -4.126 -7.341 27.092 1.00 89.19 83 PHE A O 1
ATOM 650 N N . GLY A 1 84 ? -5.649 -5.734 27.453 1.00 87.25 84 GLY A N 1
ATOM 651 C CA . GLY A 1 84 ? -5.506 -5.675 28.909 1.00 87.25 84 GLY A CA 1
ATOM 652 C C . GLY A 1 84 ? -4.396 -4.722 29.374 1.00 87.25 84 GLY A C 1
ATOM 653 O O . GLY A 1 84 ? -3.563 -4.261 28.595 1.00 87.25 84 GLY A O 1
ATOM 654 N N . LYS A 1 85 ? -4.351 -4.431 30.683 1.00 73.94 85 LYS A N 1
ATOM 655 C CA . LYS A 1 85 ? -3.176 -3.808 31.316 1.00 73.94 85 LYS A CA 1
ATOM 656 C C . LYS A 1 85 ? -2.075 -4.856 31.426 1.00 73.94 85 LYS A C 1
ATOM 658 O O . LYS A 1 85 ? -2.025 -5.606 32.397 1.00 73.94 85 LYS A O 1
ATOM 663 N N . THR A 1 86 ? -1.168 -4.897 30.466 1.00 59.84 86 THR A N 1
ATOM 664 C CA . THR A 1 86 ? 0.118 -5.550 30.699 1.00 59.84 86 THR A CA 1
ATOM 665 C C . THR A 1 86 ? 0.969 -4.640 31.591 1.00 59.84 86 THR A C 1
ATOM 667 O O . THR A 1 86 ? 1.198 -3.490 31.207 1.00 59.84 86 THR A O 1
ATOM 670 N N . PRO A 1 87 ? 1.476 -5.099 32.752 1.00 51.62 87 PRO A N 1
ATOM 671 C CA . PRO A 1 87 ? 2.534 -4.400 33.467 1.00 51.62 87 PRO A CA 1
ATOM 672 C C . PRO A 1 87 ? 3.834 -4.597 32.681 1.00 51.62 87 PRO A C 1
ATOM 674 O O . PRO A 1 87 ? 4.705 -5.371 33.067 1.00 51.62 87 PRO A O 1
ATOM 677 N N . 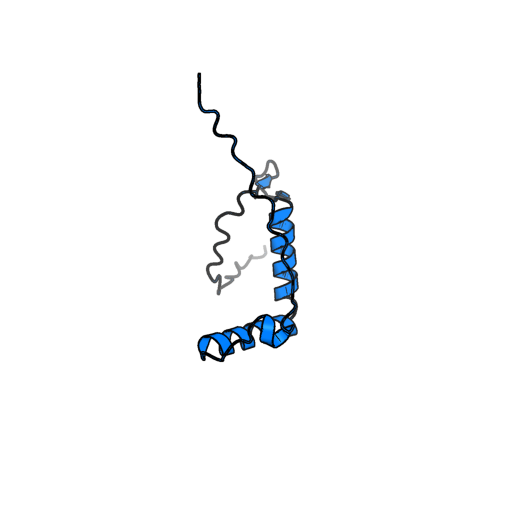ILE A 1 88 ? 3.958 -3.944 31.527 1.00 53.66 88 ILE A N 1
ATOM 678 C CA . ILE A 1 88 ? 5.247 -3.846 30.856 1.00 53.66 88 ILE A CA 1
ATOM 679 C C . ILE A 1 88 ? 5.978 -2.753 31.619 1.00 53.66 88 ILE A C 1
ATOM 681 O O . ILE A 1 88 ? 5.770 -1.564 31.386 1.00 53.66 88 ILE A O 1
ATOM 685 N N . ALA A 1 89 ? 6.814 -3.162 32.573 1.00 52.22 89 ALA A N 1
ATOM 686 C CA . ALA A 1 89 ? 7.969 -2.366 32.937 1.00 52.22 89 ALA A CA 1
ATOM 687 C C . ALA A 1 89 ? 8.792 -2.223 31.654 1.00 52.22 89 ALA A C 1
ATOM 689 O O . ALA A 1 89 ? 9.618 -3.072 31.324 1.00 52.22 89 ALA A O 1
ATOM 690 N N . VAL A 1 90 ? 8.488 -1.189 30.874 1.00 55.09 90 VAL A N 1
ATOM 691 C CA . VAL A 1 90 ? 9.361 -0.747 29.799 1.00 55.09 90 VAL A CA 1
ATOM 692 C C . VAL A 1 90 ? 10.596 -0.260 30.538 1.00 55.09 90 VAL A C 1
ATOM 694 O O . VAL A 1 90 ? 10.580 0.807 31.152 1.00 55.09 90 VAL A O 1
ATOM 697 N N . ALA A 1 91 ? 11.631 -1.103 30.592 1.00 54.66 91 ALA A N 1
ATOM 698 C CA . ALA A 1 91 ? 12.944 -0.648 31.008 1.00 54.66 91 ALA A CA 1
ATOM 699 C C . ALA A 1 91 ? 13.237 0.612 30.180 1.00 54.66 91 ALA A C 1
ATOM 701 O O . ALA A 1 91 ? 13.034 0.575 28.959 1.00 54.66 91 ALA A O 1
ATOM 702 N N . PRO A 1 92 ? 13.635 1.732 30.808 1.00 50.06 92 PRO A N 1
ATOM 703 C CA . PRO A 1 92 ? 13.971 2.923 30.055 1.00 50.06 92 PRO A CA 1
ATOM 704 C C . PRO A 1 92 ? 15.022 2.530 29.021 1.00 50.06 92 PRO A C 1
ATOM 706 O O . PRO A 1 92 ? 16.055 1.958 29.378 1.00 50.06 92 PRO A O 1
ATOM 709 N N . LEU A 1 93 ? 14.753 2.807 27.744 1.00 55.78 93 LEU A N 1
ATOM 710 C CA . LEU A 1 93 ? 15.806 2.829 26.736 1.00 55.78 93 LEU A CA 1
ATOM 711 C C . LEU A 1 93 ? 16.928 3.705 27.307 1.00 55.78 93 LEU A C 1
ATOM 713 O O . LEU A 1 93 ? 16.625 4.813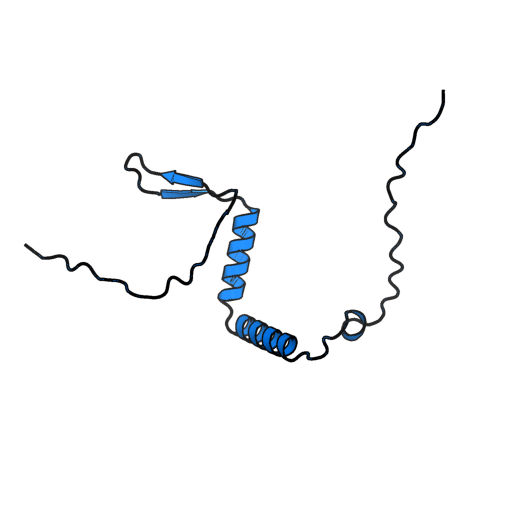 27.761 1.00 55.78 93 LEU A O 1
ATOM 717 N N . PRO A 1 94 ? 18.189 3.239 27.362 1.00 48.12 94 PRO A N 1
ATOM 718 C CA . PRO A 1 94 ? 19.266 4.069 27.866 1.00 48.12 94 PRO A CA 1
ATOM 719 C C . PRO A 1 94 ? 19.385 5.278 26.942 1.00 48.12 94 PRO A C 1
ATOM 721 O O . PRO A 1 94 ? 19.876 5.180 25.818 1.00 48.12 94 PRO A O 1
ATOM 724 N N . CYS A 1 95 ? 18.897 6.423 27.418 1.00 41.97 95 CYS A N 1
ATOM 725 C CA . CYS A 1 95 ? 19.148 7.716 26.817 1.00 41.97 95 CYS A CA 1
ATOM 726 C C . CYS A 1 95 ? 20.669 7.836 26.712 1.00 41.97 95 CYS A C 1
ATOM 728 O O . CYS A 1 95 ? 21.362 7.753 27.732 1.00 41.97 95 CYS A O 1
ATOM 730 N N . ALA A 1 96 ? 21.189 7.971 25.493 1.00 48.28 96 ALA A N 1
ATOM 731 C CA . ALA A 1 96 ? 22.601 8.220 25.270 1.00 48.28 96 ALA A CA 1
ATOM 732 C C . ALA A 1 96 ? 23.005 9.423 26.129 1.00 48.28 96 ALA A C 1
ATOM 734 O O . ALA A 1 96 ? 22.529 10.538 25.916 1.00 48.28 96 ALA A O 1
ATOM 735 N N . LYS A 1 97 ? 23.848 9.189 27.140 1.00 43.50 97 LYS A N 1
ATOM 736 C CA . LYS A 1 97 ? 24.527 10.265 27.852 1.00 43.50 97 LYS A CA 1
ATOM 737 C C . LYS A 1 97 ? 25.393 10.964 26.812 1.00 43.50 97 LYS A C 1
ATOM 739 O O . LYS A 1 97 ? 26.465 10.475 26.468 1.00 43.50 97 LYS A O 1
ATOM 744 N N . SER A 1 98 ? 24.917 12.088 26.288 1.00 50.03 98 SER A N 1
ATOM 745 C CA . SER A 1 98 ? 25.790 13.077 25.681 1.00 50.03 98 SER A CA 1
ATOM 746 C C . SER A 1 98 ? 26.785 13.477 26.766 1.00 50.03 98 SER A C 1
ATOM 748 O O . SER A 1 98 ? 26.423 14.158 27.728 1.00 50.03 98 SER A O 1
ATOM 750 N N . HIS A 1 99 ? 28.017 12.988 26.658 1.00 44.25 99 HIS A N 1
ATOM 751 C CA . HIS A 1 99 ? 29.131 13.532 27.410 1.00 44.25 99 HIS A CA 1
ATOM 752 C C . HIS A 1 99 ? 29.304 14.982 26.957 1.00 44.25 99 HIS A C 1
ATOM 754 O O . HIS A 1 99 ? 29.904 15.260 25.924 1.00 44.25 99 HIS A O 1
ATOM 760 N N . GLY A 1 100 ? 28.722 15.905 27.722 1.00 40.41 100 GLY A N 1
ATOM 761 C CA . GLY A 1 100 ? 29.215 17.266 27.778 1.00 40.41 100 GLY A CA 1
ATOM 762 C C . GLY A 1 100 ? 30.600 17.202 28.404 1.00 40.41 100 GLY A C 1
ATOM 763 O O . GLY A 1 100 ? 30.724 17.043 29.616 1.00 40.41 100 GLY A O 1
ATOM 764 N N . SER A 1 101 ? 31.633 17.255 27.568 1.00 44.31 101 SER A N 1
ATOM 765 C CA . SER A 1 101 ? 32.960 17.661 28.007 1.00 44.31 101 SER A CA 1
ATOM 766 C C . SER A 1 101 ? 32.865 19.122 28.423 1.00 44.31 101 SER A C 1
ATOM 768 O O . SER A 1 101 ? 32.675 19.999 27.582 1.00 44.31 101 SER A O 1
ATOM 770 N N . ALA A 1 102 ? 32.975 19.364 29.722 1.00 44.44 102 ALA A N 1
ATOM 771 C CA . ALA A 1 102 ? 33.350 20.654 30.256 1.00 44.44 102 ALA A CA 1
ATOM 772 C C . ALA A 1 102 ? 34.671 20.481 31.016 1.00 44.44 102 ALA A C 1
ATOM 774 O O . ALA A 1 102 ? 34.816 19.546 31.802 1.00 44.44 102 ALA A O 1
ATOM 775 N N . GLU A 1 103 ? 35.563 21.433 30.745 1.00 37.53 103 GLU A N 1
ATOM 776 C CA . GLU A 1 103 ? 36.709 21.884 31.546 1.00 37.53 103 GLU A CA 1
ATOM 777 C C . GLU A 1 103 ? 38.067 21.194 31.328 1.00 37.53 103 GLU A C 1
ATOM 779 O O . GLU A 1 103 ? 38.388 20.167 31.925 1.00 37.53 103 GLU A O 1
ATOM 784 N N . LEU A 1 104 ? 38.900 21.829 30.489 1.00 37.72 104 LEU A N 1
ATOM 785 C CA . LEU A 1 104 ? 39.990 22.719 30.934 1.00 37.72 104 LEU A CA 1
ATOM 786 C C . LEU A 1 104 ? 40.342 23.740 29.841 1.00 37.72 104 LEU A C 1
ATOM 788 O O . LEU A 1 104 ? 40.342 23.346 28.653 1.00 37.72 104 LEU A O 1
#